Protein AF-A0A2N1MXJ3-F1 (afdb_monomer)

pLDDT: mean 75.2, std 24.4, range [27.59, 97.19]

Foldseek 3Di:
DDDKDKFKFKAWLQQRQTQGGDPVLCVLLDPLSVLSGRDHPLVFFDPVCSVVCRVPVNVCSVVQVQDFDKDKGWGFDSVLVSVVSVPDPDPPPPDDDDDDDDDDDDDDDDDDDDDDDDDDPPPPDDDPRGIAIWIWGWHDPDPTIIMIMIIGDD

Organism: NCBI:txid588596

Structure (mmCIF, N/CA/C/O backbone):
data_AF-A0A2N1MXJ3-F1
#
_entry.id   AF-A0A2N1MXJ3-F1
#
loop_
_atom_site.group_PDB
_atom_site.id
_atom_site.type_symbol
_atom_site.label_atom_id
_atom_site.label_alt_id
_atom_site.label_comp_id
_atom_site.label_asym_id
_atom_site.label_entity_id
_atom_site.label_seq_id
_atom_site.pdbx_PDB_ins_code
_atom_site.Cartn_x
_atom_site.Cartn_y
_atom_site.Cartn_z
_atom_site.occupancy
_atom_site.B_iso_or_equiv
_atom_site.auth_seq_id
_atom_site.auth_comp_id
_atom_site.auth_asym_id
_atom_site.auth_atom_id
_atom_site.pdbx_PDB_model_num
ATOM 1 N N . MET A 1 1 ? 10.556 6.189 -22.168 1.00 45.09 1 MET A N 1
ATOM 2 C CA . MET A 1 1 ? 9.158 5.821 -21.868 1.00 45.09 1 MET A CA 1
ATOM 3 C C . MET A 1 1 ? 9.099 5.479 -20.392 1.00 45.09 1 MET A C 1
ATOM 5 O O . MET A 1 1 ? 9.559 4.413 -20.011 1.00 45.09 1 MET A O 1
ATOM 9 N N . THR A 1 2 ? 8.674 6.422 -19.558 1.00 54.41 2 THR A N 1
ATOM 10 C CA . THR A 1 2 ? 8.396 6.176 -18.139 1.00 54.41 2 THR A CA 1
ATOM 11 C C . THR A 1 2 ? 7.073 5.421 -18.058 1.00 54.41 2 THR A C 1
ATOM 13 O O . THR A 1 2 ? 6.047 5.904 -18.530 1.00 54.41 2 THR A O 1
ATOM 16 N N . PHE A 1 3 ? 7.106 4.185 -17.563 1.00 63.62 3 PHE A N 1
ATOM 17 C CA . PHE A 1 3 ? 5.893 3.406 -17.338 1.00 63.62 3 PHE A CA 1
ATOM 18 C C . PHE A 1 3 ? 5.276 3.862 -16.016 1.00 63.62 3 PHE A C 1
ATOM 20 O O . PHE A 1 3 ? 5.947 3.796 -14.989 1.00 63.62 3 PHE A O 1
ATOM 27 N N . SER A 1 4 ? 4.021 4.318 -16.043 1.00 79.62 4 SER A N 1
ATOM 28 C CA . SER A 1 4 ? 3.257 4.534 -14.812 1.00 79.62 4 SER A CA 1
ATOM 29 C C . SER A 1 4 ? 2.969 3.174 -14.173 1.00 79.62 4 SER A C 1
ATOM 31 O O . SER A 1 4 ? 2.456 2.260 -14.825 1.00 79.62 4 SER A O 1
ATOM 33 N N . ILE A 1 5 ? 3.359 3.023 -12.910 1.00 86.62 5 ILE A N 1
ATOM 34 C CA . ILE A 1 5 ? 3.067 1.857 -12.087 1.00 86.62 5 ILE A CA 1
ATOM 35 C C . ILE A 1 5 ? 1.810 2.176 -11.292 1.00 86.62 5 ILE A C 1
ATOM 37 O O . ILE A 1 5 ? 1.790 3.118 -10.505 1.00 86.62 5 ILE A O 1
ATOM 41 N N . CYS A 1 6 ? 0.776 1.365 -11.490 1.00 91.25 6 CYS A N 1
ATOM 42 C CA . CYS A 1 6 ? -0.478 1.465 -10.764 1.00 91.25 6 CYS A CA 1
ATOM 43 C C . CYS A 1 6 ? -0.900 0.075 -10.294 1.00 91.25 6 CYS A C 1
ATOM 45 O O . CYS A 1 6 ? -1.105 -0.826 -11.111 1.00 91.25 6 CYS A O 1
ATOM 47 N N . PHE A 1 7 ? -1.011 -0.116 -8.984 1.00 94.19 7 PHE A N 1
ATOM 48 C CA . PHE A 1 7 ? -1.488 -1.369 -8.409 1.00 94.19 7 PHE A CA 1
ATOM 49 C C . PHE A 1 7 ? -2.220 -1.136 -7.093 1.00 94.19 7 PHE A C 1
ATOM 51 O O . PHE A 1 7 ? -2.280 -0.029 -6.564 1.00 94.19 7 PHE A O 1
ATOM 58 N N . TRP A 1 8 ? -2.800 -2.205 -6.561 1.00 96.00 8 TRP A N 1
ATOM 59 C CA . TRP A 1 8 ? -3.452 -2.187 -5.262 1.00 96.00 8 TRP A CA 1
ATOM 60 C C . TRP A 1 8 ? -3.119 -3.443 -4.459 1.00 96.00 8 TRP A C 1
ATOM 62 O O . TRP A 1 8 ? -2.659 -4.455 -5.005 1.00 96.00 8 TRP A O 1
ATOM 72 N N . ALA A 1 9 ? -3.340 -3.362 -3.154 1.00 97.19 9 ALA A N 1
ATOM 73 C CA . ALA A 1 9 ? -3.213 -4.467 -2.217 1.00 97.19 9 ALA A CA 1
ATOM 74 C C . ALA A 1 9 ? -4.201 -4.287 -1.058 1.00 97.19 9 ALA A C 1
ATOM 76 O O . ALA A 1 9 ? -4.669 -3.176 -0.794 1.00 97.19 9 ALA A O 1
ATOM 77 N N . LEU A 1 10 ? -4.510 -5.378 -0.362 1.00 96.62 10 LEU A N 1
ATOM 78 C CA . LEU A 1 10 ? -5.203 -5.313 0.919 1.00 96.62 10 LEU A CA 1
ATOM 79 C C . LEU A 1 10 ? -4.182 -5.445 2.039 1.00 96.62 10 LEU A C 1
ATOM 81 O O . LEU A 1 10 ? -3.300 -6.307 1.995 1.00 96.62 10 LEU A O 1
ATOM 85 N N . LEU A 1 11 ? -4.345 -4.607 3.052 1.00 96.25 11 LEU A N 1
ATOM 86 C CA . LEU A 1 11 ? -3.539 -4.580 4.257 1.00 96.25 11 LEU A CA 1
ATOM 87 C C . LEU A 1 11 ? -4.405 -4.919 5.474 1.00 96.25 11 LEU A C 1
ATOM 89 O O . LEU A 1 11 ? -5.604 -4.624 5.494 1.00 96.25 11 LEU A O 1
ATOM 93 N N . SER A 1 12 ? -3.800 -5.498 6.506 1.00 95.00 12 SER A N 1
ATOM 94 C CA . SER A 1 12 ? -4.439 -5.627 7.814 1.00 95.00 12 SER A CA 1
ATOM 95 C C . SER A 1 12 ? -4.607 -4.243 8.444 1.00 95.00 12 SER A C 1
ATOM 97 O O . SER A 1 12 ? -3.692 -3.426 8.423 1.00 95.00 12 SER A O 1
ATOM 99 N N . GLN A 1 13 ? -5.760 -3.947 9.038 1.00 91.56 13 GLN A N 1
ATOM 100 C CA . GLN A 1 13 ? -5.983 -2.639 9.667 1.00 91.56 13 GLN A CA 1
ATOM 101 C C . GLN A 1 13 ? -5.057 -2.416 10.872 1.00 91.56 13 GLN A C 1
ATOM 103 O O . GLN A 1 13 ? -4.578 -1.307 11.090 1.00 91.56 13 GLN A O 1
ATOM 108 N N . LYS A 1 14 ? -4.806 -3.470 11.654 1.00 89.75 14 LYS A N 1
ATOM 109 C CA . LYS A 1 14 ? -4.071 -3.380 12.920 1.00 89.75 14 LYS A CA 1
ATOM 110 C C . LYS A 1 14 ? -2.608 -2.969 12.736 1.00 89.75 14 LYS A C 1
ATOM 112 O O . LYS A 1 14 ? -2.137 -2.082 13.440 1.00 89.75 14 LYS A O 1
ATOM 117 N N . ASP A 1 15 ? -1.918 -3.634 11.811 1.00 90.69 15 ASP A N 1
ATOM 118 C CA . ASP A 1 15 ? -0.459 -3.550 11.662 1.00 90.69 15 ASP A CA 1
ATOM 119 C C . ASP A 1 15 ? -0.025 -3.112 10.250 1.00 90.69 15 ASP A C 1
ATOM 121 O O . ASP A 1 15 ? 1.168 -2.940 9.998 1.00 90.69 15 ASP A O 1
ATOM 125 N N . LEU A 1 16 ? -0.981 -2.914 9.331 1.00 94.38 16 LEU A N 1
ATOM 126 C CA . LEU A 1 16 ? -0.749 -2.586 7.920 1.00 94.38 16 LEU A CA 1
ATOM 127 C C . LEU A 1 16 ? 0.171 -3.589 7.221 1.00 94.38 16 LEU A C 1
ATOM 129 O O . LEU A 1 16 ? 1.016 -3.234 6.402 1.00 94.38 16 LEU A O 1
ATOM 133 N N . CYS A 1 17 ? -0.021 -4.868 7.532 1.00 96.50 17 CYS A N 1
ATOM 134 C CA . CYS A 1 17 ? 0.667 -5.965 6.864 1.00 96.50 17 CYS A CA 1
ATOM 135 C C . CYS A 1 17 ? -0.067 -6.363 5.586 1.00 96.50 17 CYS A C 1
ATOM 137 O O . CYS A 1 17 ? -1.296 -6.386 5.576 1.00 96.50 17 CYS A O 1
ATOM 139 N N . PHE A 1 18 ? 0.655 -6.747 4.535 1.00 96.94 18 PHE A N 1
ATOM 140 C CA . PHE A 1 18 ? 0.035 -7.249 3.305 1.00 96.94 18 PHE A CA 1
ATOM 141 C C . PHE A 1 18 ? -0.743 -8.543 3.569 1.00 96.94 18 PHE A C 1
ATOM 143 O O . PHE A 1 18 ? -0.172 -9.534 4.014 1.00 96.94 18 PHE A O 1
ATOM 150 N N . VAL A 1 19 ? -2.046 -8.548 3.281 1.00 97.00 19 VAL A N 1
ATOM 151 C CA . VAL A 1 19 ? -2.905 -9.744 3.407 1.00 97.00 19 VAL A CA 1
ATOM 152 C C . VAL A 1 19 ? -3.388 -10.261 2.057 1.00 97.00 19 VAL A C 1
ATOM 154 O O . VAL A 1 19 ? -3.748 -11.428 1.940 1.00 97.00 19 VAL A O 1
ATOM 157 N N . TYR A 1 20 ? -3.385 -9.410 1.031 1.00 96.75 20 TYR A N 1
ATOM 158 C CA . TYR A 1 20 ? -3.699 -9.797 -0.338 1.00 96.75 20 TYR A CA 1
ATOM 159 C C . TYR A 1 20 ? -3.003 -8.868 -1.329 1.00 96.75 20 TYR A C 1
ATOM 161 O O . TYR A 1 20 ? -2.934 -7.657 -1.112 1.00 96.75 20 TYR A O 1
ATOM 169 N N . LEU A 1 21 ? -2.546 -9.425 -2.448 1.00 96.56 21 LEU A N 1
ATOM 170 C CA . LEU A 1 21 ? -1.888 -8.690 -3.525 1.00 96.56 21 LEU A CA 1
ATOM 171 C C . LEU A 1 21 ? -2.767 -8.712 -4.774 1.00 96.56 21 LEU A C 1
ATOM 173 O O . LEU A 1 21 ? -3.324 -9.750 -5.123 1.00 96.56 21 LEU A O 1
ATOM 177 N N . SER A 1 22 ? -2.868 -7.582 -5.479 1.00 95.62 22 SER A N 1
ATOM 178 C CA . SER A 1 22 ? -3.570 -7.558 -6.767 1.00 95.62 22 SER A CA 1
ATOM 179 C C . SER A 1 22 ? -2.958 -8.551 -7.771 1.00 95.62 22 SER A C 1
ATOM 181 O O . SER A 1 22 ? -1.744 -8.786 -7.741 1.00 95.62 22 SER A O 1
ATOM 183 N N . PRO A 1 23 ? -3.748 -9.081 -8.728 1.00 94.38 23 PRO A N 1
ATOM 184 C CA . PRO A 1 23 ? -3.250 -10.035 -9.724 1.00 94.38 23 PRO A CA 1
ATOM 185 C C . PRO A 1 23 ? -2.041 -9.529 -10.520 1.00 94.38 23 PRO A C 1
ATOM 187 O O . PRO A 1 23 ? -1.151 -10.301 -10.868 1.00 94.38 23 PRO A O 1
ATOM 190 N N . TRP A 1 24 ? -1.990 -8.222 -10.797 1.00 93.12 24 TRP A N 1
ATOM 191 C CA . TRP A 1 24 ? -0.853 -7.608 -11.481 1.00 93.12 24 TRP A CA 1
ATOM 192 C C . TRP A 1 24 ? 0.413 -7.629 -10.617 1.00 93.12 24 TRP A C 1
ATOM 194 O O . TRP A 1 24 ? 1.484 -7.986 -11.112 1.00 93.12 24 TRP A O 1
ATOM 204 N N . LEU A 1 25 ? 0.297 -7.295 -9.328 1.00 92.69 25 LEU A N 1
ATOM 205 C CA . LEU A 1 25 ? 1.432 -7.277 -8.407 1.00 92.69 25 LEU A CA 1
ATOM 206 C C . LEU A 1 25 ? 1.969 -8.691 -8.154 1.00 92.69 25 LEU A C 1
ATOM 208 O O . LEU A 1 25 ? 3.175 -8.897 -8.273 1.00 92.69 25 LEU A O 1
ATOM 212 N N . SER A 1 26 ? 1.087 -9.664 -7.897 1.00 93.38 26 SER A N 1
ATOM 213 C CA . SER A 1 26 ? 1.466 -11.079 -7.738 1.00 93.38 26 SER A CA 1
ATOM 214 C C . SER A 1 26 ? 2.187 -11.600 -8.990 1.00 93.38 26 SER A C 1
ATOM 216 O O . SER A 1 26 ? 3.313 -12.084 -8.898 1.00 93.38 26 SER A O 1
ATOM 218 N N . LYS A 1 27 ? 1.646 -11.353 -10.194 1.00 92.44 27 LYS A N 1
ATOM 219 C CA . LYS A 1 27 ? 2.313 -11.729 -11.454 1.00 92.44 27 LYS A CA 1
ATOM 220 C C . LYS A 1 27 ? 3.688 -11.071 -11.630 1.00 92.44 27 LYS A C 1
ATOM 222 O O . LYS A 1 27 ? 4.589 -11.685 -12.198 1.00 92.44 27 LYS A O 1
ATOM 227 N N . THR A 1 28 ? 3.846 -9.827 -11.182 1.00 91.75 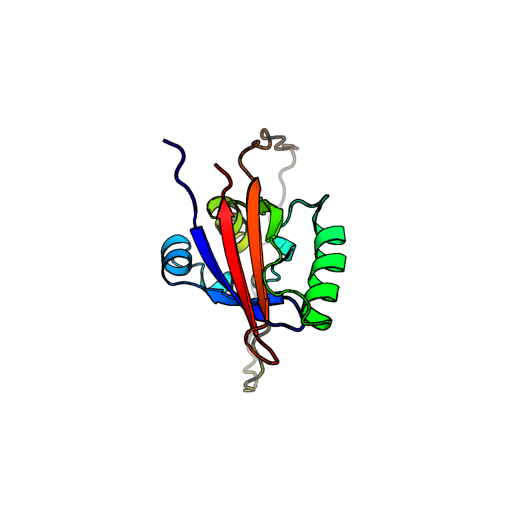28 THR A N 1
ATOM 228 C CA . THR A 1 28 ? 5.105 -9.075 -11.312 1.00 91.75 28 THR A CA 1
ATOM 229 C C . THR A 1 28 ? 6.171 -9.571 -10.329 1.00 91.75 28 THR A C 1
ATOM 231 O O . THR A 1 28 ? 7.351 -9.644 -10.683 1.00 91.75 28 THR A O 1
ATOM 234 N N . LEU A 1 29 ? 5.770 -9.944 -9.111 1.00 90.69 29 LEU A N 1
ATOM 235 C CA . LEU A 1 29 ? 6.658 -10.542 -8.109 1.00 90.69 29 LEU A CA 1
ATOM 236 C C . LEU A 1 29 ? 7.033 -11.987 -8.462 1.00 90.69 29 LEU A C 1
ATOM 238 O O . LEU A 1 29 ? 8.172 -12.396 -8.225 1.00 90.69 29 LEU A O 1
ATOM 242 N N . GLY A 1 30 ? 6.132 -12.725 -9.110 1.00 90.50 30 GLY A N 1
ATOM 243 C CA . GLY A 1 30 ? 6.357 -14.112 -9.499 1.00 90.50 30 GLY A CA 1
ATOM 244 C C . GLY A 1 30 ? 6.351 -15.015 -8.272 1.00 90.50 30 GLY A C 1
ATOM 245 O O . GLY A 1 30 ? 5.405 -14.979 -7.505 1.00 90.50 30 GLY A O 1
ATOM 246 N N . SER A 1 31 ? 7.411 -15.800 -8.075 1.00 88.44 31 SER A N 1
ATOM 247 C CA . SER A 1 31 ? 7.518 -16.758 -6.964 1.00 88.44 31 SER A CA 1
ATOM 248 C C . SER A 1 31 ? 7.601 -16.127 -5.571 1.00 88.44 31 SER A C 1
ATOM 250 O O . SER A 1 31 ? 7.471 -16.841 -4.582 1.00 88.44 31 SER A O 1
ATOM 252 N N . GLU A 1 32 ? 7.851 -14.815 -5.487 1.00 89.38 32 GLU A N 1
ATOM 253 C CA . GLU A 1 32 ? 8.118 -14.148 -4.207 1.00 89.38 32 GLU A CA 1
ATOM 254 C C . GLU A 1 32 ? 6.887 -13.415 -3.662 1.00 89.38 32 GLU A C 1
ATOM 256 O O . GLU A 1 32 ? 6.993 -12.667 -2.690 1.00 89.38 32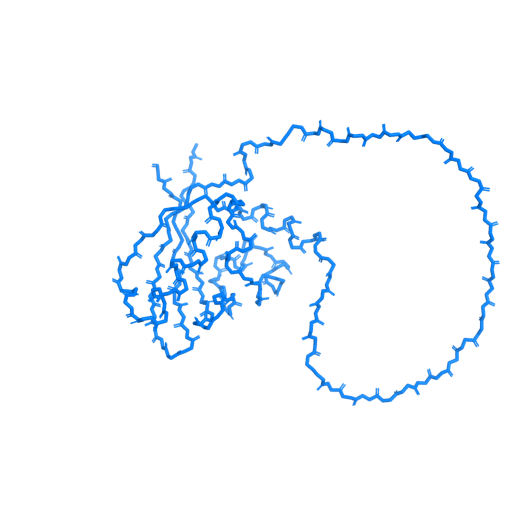 GLU A O 1
ATOM 261 N N . ASP A 1 33 ? 5.730 -13.565 -4.305 1.00 91.62 33 ASP A N 1
ATOM 262 C CA . ASP A 1 33 ? 4.490 -12.919 -3.884 1.00 91.62 33 ASP A CA 1
ATOM 263 C C . ASP A 1 33 ? 4.036 -13.407 -2.499 1.00 91.62 33 ASP A C 1
ATOM 265 O O . ASP A 1 33 ? 3.707 -12.586 -1.640 1.00 91.62 33 ASP A O 1
ATOM 269 N N . ASP A 1 34 ? 4.162 -14.707 -2.231 1.00 91.69 34 ASP A N 1
ATOM 270 C CA . ASP A 1 34 ? 3.924 -15.315 -0.918 1.00 91.69 34 ASP A CA 1
ATOM 271 C C . ASP A 1 34 ? 4.847 -14.754 0.176 1.00 91.69 34 ASP A C 1
ATOM 273 O O . ASP A 1 34 ? 4.453 -14.676 1.339 1.00 91.69 34 ASP A O 1
ATOM 277 N N . LEU A 1 35 ? 6.068 -14.332 -0.178 1.00 93.19 35 LEU A N 1
ATOM 278 C CA . LEU A 1 35 ? 7.016 -13.741 0.774 1.00 93.19 35 LEU A CA 1
ATOM 279 C C . LEU A 1 35 ? 6.655 -12.299 1.139 1.00 93.19 35 LEU A C 1
ATOM 281 O O . LEU A 1 35 ? 7.072 -11.826 2.194 1.00 93.19 35 LEU A O 1
ATOM 285 N N . LEU A 1 36 ? 5.915 -11.594 0.277 1.00 94.69 36 LEU A N 1
ATOM 286 C CA . LEU A 1 36 ? 5.439 -10.241 0.561 1.00 94.69 36 LEU A CA 1
ATOM 287 C C . LEU A 1 36 ? 4.250 -10.265 1.532 1.00 94.69 36 LEU A C 1
ATOM 289 O O . LEU A 1 36 ? 4.086 -9.337 2.327 1.00 94.69 36 LEU A O 1
ATOM 293 N N . LEU A 1 37 ? 3.437 -11.322 1.504 1.00 95.12 37 LEU A N 1
ATOM 294 C CA . LEU A 1 37 ? 2.333 -11.492 2.446 1.00 95.12 37 LEU A CA 1
ATOM 295 C C . LEU A 1 37 ? 2.847 -11.550 3.895 1.00 95.12 37 LEU A C 1
ATOM 297 O O . LEU A 1 37 ? 3.839 -12.197 4.217 1.00 95.12 37 LEU A O 1
ATOM 301 N N . GLY A 1 38 ? 2.164 -10.839 4.788 1.00 94.00 38 GLY A N 1
ATOM 302 C CA . GLY A 1 38 ? 2.520 -10.712 6.201 1.00 94.00 38 GLY A CA 1
ATOM 303 C C . GLY A 1 38 ? 3.614 -9.685 6.505 1.00 94.00 38 GLY A C 1
ATOM 304 O O . GLY A 1 38 ? 3.731 -9.269 7.658 1.00 94.00 38 GLY A O 1
ATOM 305 N N . THR A 1 39 ? 4.375 -9.217 5.511 1.00 95.62 39 THR A N 1
ATOM 306 C CA . THR A 1 39 ? 5.345 -8.128 5.721 1.00 95.62 39 THR A CA 1
ATOM 307 C C . THR A 1 39 ? 4.642 -6.800 5.976 1.00 95.62 39 THR A C 1
ATOM 309 O O . THR A 1 39 ? 3.499 -6.595 5.552 1.00 95.62 39 THR A O 1
ATOM 312 N N . SER A 1 40 ? 5.311 -5.895 6.693 1.00 95.25 40 SER A N 1
ATOM 313 C CA . SER A 1 40 ? 4.746 -4.590 7.023 1.00 95.25 40 SER A CA 1
ATOM 314 C C . SER A 1 40 ? 4.885 -3.640 5.834 1.00 95.25 40 SER A C 1
ATOM 316 O O . SER A 1 40 ? 5.958 -3.501 5.244 1.00 95.25 40 SER A O 1
ATOM 318 N N . PHE A 1 41 ? 3.804 -2.928 5.508 1.00 94.88 41 PHE A N 1
ATOM 319 C CA . PHE A 1 41 ? 3.788 -1.891 4.473 1.00 94.88 41 PHE A CA 1
ATOM 320 C C . PHE A 1 41 ? 4.923 -0.864 4.642 1.00 94.88 41 PHE A C 1
ATOM 322 O O . PHE A 1 41 ? 5.486 -0.398 3.649 1.00 94.88 41 PHE A O 1
ATOM 329 N N . PHE A 1 42 ? 5.301 -0.560 5.887 1.00 95.38 42 PHE A N 1
ATOM 330 C CA . PHE A 1 42 ? 6.334 0.421 6.229 1.00 95.38 42 PHE A CA 1
ATOM 331 C C . PHE A 1 42 ? 7.769 -0.070 5.987 1.00 95.38 42 PHE A C 1
ATOM 333 O O . PHE A 1 42 ? 8.690 0.745 5.900 1.00 95.38 42 PHE A O 1
ATOM 340 N N . ASP A 1 43 ? 7.992 -1.377 5.828 1.00 94.94 43 ASP A N 1
ATOM 341 C CA . ASP A 1 43 ? 9.339 -1.957 5.680 1.00 94.94 43 ASP A CA 1
ATOM 342 C C . ASP A 1 43 ? 10.013 -1.534 4.362 1.00 94.94 43 ASP A C 1
ATOM 344 O O . ASP A 1 43 ? 11.245 -1.571 4.222 1.00 94.94 43 ASP A O 1
ATOM 348 N N . TYR A 1 44 ? 9.193 -1.066 3.423 1.00 95.00 44 TYR A N 1
ATOM 349 C CA . TYR A 1 44 ? 9.561 -0.645 2.077 1.00 95.00 44 TYR A CA 1
ATOM 350 C C . TYR A 1 44 ? 9.607 0.878 1.899 1.00 95.00 44 TYR A C 1
ATOM 352 O O . TYR A 1 44 ? 9.961 1.351 0.822 1.00 95.00 44 TYR A O 1
ATOM 360 N N . PHE A 1 45 ? 9.305 1.655 2.945 1.00 94.88 45 PHE A N 1
ATOM 361 C CA . PHE A 1 45 ? 9.550 3.099 2.942 1.00 94.88 45 PHE A CA 1
ATOM 362 C C . PHE A 1 45 ? 11.042 3.395 3.011 1.00 94.88 45 PHE A C 1
ATOM 364 O O . PHE A 1 45 ? 11.812 2.668 3.665 1.00 94.88 45 PHE A O 1
ATOM 371 N N . HIS A 1 46 ? 11.418 4.525 2.415 1.00 93.62 46 HIS A N 1
ATOM 372 C CA . HIS A 1 46 ? 12.713 5.142 2.634 1.00 93.62 46 HIS A CA 1
ATOM 373 C C . HIS A 1 46 ? 12.957 5.341 4.145 1.00 93.62 46 HIS A C 1
ATOM 375 O O . HIS A 1 46 ? 12.049 5.792 4.852 1.00 93.62 46 HIS A O 1
ATOM 381 N N . PRO A 1 47 ? 14.147 4.996 4.679 1.00 92.38 47 PRO A N 1
ATOM 382 C CA . PRO A 1 47 ? 14.381 4.956 6.127 1.00 92.38 47 PRO A CA 1
ATOM 383 C C . PRO A 1 47 ? 14.063 6.267 6.859 1.00 92.38 47 PRO A C 1
ATOM 385 O O . PRO A 1 47 ? 13.593 6.240 7.991 1.00 92.38 47 PRO A O 1
ATOM 388 N N . GLN A 1 48 ? 14.277 7.404 6.199 1.00 91.62 48 GLN A N 1
ATOM 389 C CA . GLN A 1 48 ? 14.046 8.746 6.731 1.00 91.62 48 GLN A CA 1
ATOM 390 C C . GLN A 1 48 ? 12.554 9.087 6.848 1.00 91.62 48 GLN A C 1
ATOM 392 O O . GLN A 1 48 ? 12.178 9.881 7.703 1.00 91.62 48 GLN A O 1
ATOM 397 N N . GLU A 1 49 ? 11.704 8.494 6.007 1.00 91.88 49 GLU A N 1
ATOM 398 C CA . GLU A 1 49 ? 10.256 8.751 5.984 1.00 91.88 49 GLU A CA 1
ATOM 399 C C . GLU A 1 49 ? 9.471 7.702 6.779 1.00 91.88 49 GLU A C 1
ATOM 401 O O . GLU A 1 49 ? 8.349 7.956 7.211 1.00 91.88 49 GLU A O 1
ATOM 406 N N . ARG A 1 50 ? 10.068 6.527 7.006 1.00 93.25 50 ARG A N 1
ATOM 407 C CA . ARG A 1 50 ? 9.414 5.351 7.587 1.00 93.25 50 ARG A CA 1
ATOM 408 C C . ARG A 1 50 ? 8.747 5.610 8.931 1.00 93.25 50 ARG A C 1
ATOM 410 O O . ARG A 1 50 ? 7.595 5.231 9.099 1.00 93.25 50 ARG A O 1
ATOM 417 N N . GLU A 1 51 ? 9.466 6.194 9.887 1.00 92.69 51 GLU A N 1
ATOM 418 C CA . GLU A 1 51 ? 8.947 6.339 11.253 1.00 92.69 51 GLU A CA 1
ATOM 419 C C . GLU A 1 51 ? 7.796 7.349 11.309 1.00 92.69 51 GLU A C 1
ATOM 421 O O . GLU A 1 51 ? 6.765 7.087 11.926 1.00 92.69 51 GLU A O 1
ATOM 426 N N . MET A 1 52 ? 7.931 8.460 10.579 1.00 91.62 52 MET A N 1
ATOM 427 C CA . MET A 1 52 ? 6.862 9.452 10.442 1.00 91.62 52 MET A CA 1
ATOM 428 C C . MET A 1 52 ? 5.635 8.844 9.758 1.00 91.62 52 MET A C 1
ATOM 430 O O . MET A 1 52 ? 4.534 8.910 10.296 1.00 91.62 52 MET A O 1
ATOM 434 N N . ALA A 1 53 ? 5.828 8.161 8.624 1.00 91.25 53 ALA A N 1
ATOM 435 C CA . ALA A 1 53 ? 4.742 7.490 7.916 1.00 91.25 53 ALA A CA 1
ATOM 436 C C . ALA A 1 53 ? 4.055 6.438 8.797 1.00 91.25 53 ALA A C 1
ATOM 438 O O . ALA A 1 53 ? 2.829 6.341 8.796 1.00 91.25 53 ALA A O 1
ATOM 439 N N . ARG A 1 54 ? 4.830 5.675 9.580 1.00 92.56 54 ARG A N 1
ATOM 440 C CA . ARG A 1 54 ? 4.304 4.679 10.516 1.00 92.56 54 ARG A CA 1
ATOM 441 C C . ARG A 1 54 ? 3.401 5.318 11.553 1.00 92.56 54 ARG A C 1
ATOM 443 O O . ARG A 1 54 ? 2.300 4.813 11.761 1.00 92.56 54 ARG A O 1
ATOM 450 N N . HIS A 1 55 ? 3.846 6.394 12.187 1.00 90.69 55 HIS A N 1
ATOM 451 C CA . HIS A 1 55 ? 3.047 7.107 13.174 1.00 90.69 55 HIS A CA 1
ATOM 452 C C . HIS A 1 55 ? 1.751 7.651 12.553 1.00 90.69 55 HIS A C 1
ATOM 454 O O . HIS A 1 55 ? 0.655 7.331 13.017 1.00 90.69 55 HIS A O 1
ATOM 460 N N . ASP A 1 56 ? 1.870 8.397 11.456 1.00 89.19 56 ASP A N 1
ATOM 461 C CA . ASP A 1 56 ? 0.751 9.140 10.886 1.00 89.19 56 ASP A CA 1
ATOM 462 C C . ASP A 1 56 ? -0.294 8.211 10.261 1.00 89.19 56 ASP A C 1
ATOM 464 O O . ASP A 1 56 ? -1.472 8.263 10.623 1.00 89.19 56 ASP A O 1
ATOM 468 N N . LEU A 1 57 ? 0.121 7.295 9.377 1.00 89.44 57 LEU A N 1
ATOM 469 C CA . LEU A 1 57 ? -0.818 6.404 8.689 1.00 89.44 57 LEU A CA 1
ATOM 470 C C . LEU A 1 57 ? -1.477 5.432 9.667 1.00 89.44 57 LEU A C 1
ATOM 472 O O . LEU A 1 57 ? -2.679 5.198 9.556 1.00 89.44 57 LEU A O 1
ATOM 476 N N . SER A 1 58 ? -0.742 4.909 10.654 1.00 88.94 58 SER A N 1
ATOM 477 C CA . SER A 1 58 ? -1.341 4.011 11.650 1.00 88.94 58 SER A CA 1
ATOM 478 C C . SER A 1 58 ? -2.417 4.723 12.470 1.00 88.94 58 SER A C 1
ATOM 480 O O . SER A 1 58 ? -3.481 4.155 12.715 1.00 88.94 58 SER A O 1
ATOM 482 N N . GLU A 1 59 ? -2.182 5.973 12.875 1.00 86.62 59 GLU A N 1
ATOM 483 C CA . GLU A 1 59 ? -3.177 6.755 13.612 1.00 86.62 59 GLU A CA 1
ATOM 484 C C . GLU A 1 59 ? -4.407 7.078 12.761 1.00 86.62 59 GLU A C 1
ATOM 486 O O . GLU A 1 59 ? -5.541 6.969 13.241 1.00 86.62 59 GLU A O 1
ATOM 491 N N . PHE A 1 60 ? -4.220 7.419 11.486 1.00 84.44 60 PHE A N 1
ATOM 492 C CA . PHE A 1 60 ? -5.348 7.714 10.608 1.00 84.44 60 PHE A CA 1
ATOM 493 C C . PHE A 1 60 ? -6.181 6.471 10.259 1.00 84.44 60 PHE A C 1
ATOM 495 O O . PHE A 1 60 ? -7.414 6.556 10.209 1.00 84.44 60 PHE A O 1
ATOM 502 N N . VAL A 1 61 ? -5.542 5.311 10.065 1.00 85.38 61 VAL A N 1
ATOM 503 C CA . VAL A 1 61 ? -6.237 4.032 9.854 1.00 85.38 61 VAL A CA 1
ATOM 504 C C . VAL A 1 61 ? -7.088 3.680 11.076 1.00 85.38 61 VAL A C 1
ATOM 506 O O . VAL A 1 61 ? -8.273 3.381 10.923 1.00 85.38 61 VAL A O 1
ATOM 509 N N . LYS A 1 62 ? -6.532 3.782 12.294 1.00 81.94 62 LYS A N 1
ATOM 510 C CA . LYS A 1 62 ? -7.265 3.506 13.547 1.00 81.94 62 LYS A CA 1
ATOM 511 C C . LYS A 1 62 ? -8.481 4.406 13.724 1.00 81.94 62 LYS A C 1
ATOM 513 O O . LYS A 1 62 ? -9.539 3.948 14.152 1.00 81.94 62 LYS A O 1
ATOM 518 N N . LYS A 1 63 ? -8.344 5.688 13.381 1.00 81.81 63 LYS A N 1
ATOM 519 C CA . LYS A 1 63 ? -9.437 6.665 13.468 1.00 81.81 63 LYS A CA 1
ATOM 520 C C . LYS A 1 63 ? -10.511 6.449 12.397 1.00 81.81 63 LYS A C 1
ATOM 522 O O . LYS A 1 63 ? -11.551 7.097 12.465 1.00 81.81 63 LYS A O 1
ATOM 527 N N . LYS A 1 64 ? -10.290 5.543 11.431 1.00 72.44 64 LYS A N 1
ATOM 528 C CA . LYS A 1 64 ? -11.139 5.327 10.244 1.00 72.44 64 LYS A CA 1
ATOM 529 C C . LYS A 1 64 ? -11.380 6.616 9.452 1.00 72.44 64 LYS A C 1
ATOM 531 O O . LYS A 1 64 ? -12.383 6.753 8.762 1.00 72.44 64 LYS A O 1
ATOM 536 N N . THR A 1 65 ? -10.454 7.566 9.559 1.00 65.12 65 THR A N 1
ATOM 537 C CA . THR A 1 65 ? -10.543 8.880 8.912 1.00 65.12 65 THR A CA 1
ATOM 538 C C . THR A 1 65 ? -9.858 8.905 7.550 1.00 65.12 65 THR A C 1
ATOM 540 O O . THR A 1 65 ? -9.964 9.903 6.846 1.00 65.12 65 THR A O 1
ATOM 543 N N . LEU A 1 66 ? -9.178 7.823 7.151 1.00 62.03 66 LEU A N 1
ATOM 544 C CA . LEU A 1 66 ? -8.626 7.668 5.801 1.00 62.03 66 LEU A CA 1
ATOM 545 C C . LEU A 1 66 ? -9.723 7.265 4.822 1.00 62.03 66 LEU A C 1
ATOM 547 O O . LEU A 1 66 ? -9.819 6.116 4.400 1.00 62.03 66 LEU A O 1
ATOM 551 N N . SER A 1 67 ? -10.560 8.230 4.470 1.00 64.75 67 SER A N 1
ATOM 552 C CA . SER A 1 67 ? -11.353 8.163 3.252 1.00 64.75 67 SER A CA 1
ATOM 553 C C . SER A 1 67 ? -10.818 9.244 2.323 1.00 64.75 67 SER A C 1
ATOM 555 O O . SER A 1 67 ? -10.926 10.426 2.631 1.00 64.75 67 SER A O 1
ATOM 557 N N . CYS A 1 68 ? -10.231 8.838 1.197 1.00 64.19 68 CYS A N 1
ATOM 558 C CA . CYS A 1 68 ? -9.712 9.724 0.143 1.00 64.19 68 CYS A CA 1
ATOM 559 C C . CYS A 1 68 ? -8.423 10.512 0.459 1.00 64.19 68 CYS A C 1
ATOM 561 O O . CYS A 1 68 ? -8.083 11.423 -0.293 1.00 64.19 68 CYS A O 1
ATOM 563 N N . SER A 1 69 ? -7.676 10.177 1.514 1.00 74.88 69 SER A N 1
ATOM 564 C CA . SER A 1 69 ? -6.340 10.753 1.728 1.00 74.88 69 SER A CA 1
ATOM 565 C C . SER A 1 69 ? -5.306 10.057 0.840 1.00 74.88 69 SER A C 1
ATOM 567 O O . SER A 1 69 ? -5.251 8.827 0.800 1.00 74.88 69 SER A O 1
ATOM 569 N N . VAL A 1 70 ? -4.490 10.852 0.148 1.00 84.44 70 VAL A N 1
ATOM 570 C CA . VAL A 1 70 ? -3.349 10.390 -0.649 1.00 84.44 70 VAL A CA 1
ATOM 571 C C . VAL A 1 70 ? -2.071 10.858 0.037 1.00 84.44 70 VAL A C 1
ATOM 573 O O . VAL A 1 70 ? -1.939 12.038 0.363 1.00 84.44 70 VAL A O 1
ATOM 576 N N . THR A 1 71 ? -1.144 9.935 0.272 1.00 88.75 71 THR A N 1
ATOM 577 C CA . THR A 1 71 ? 0.172 10.212 0.849 1.00 88.75 71 THR A CA 1
ATOM 578 C C . THR A 1 71 ? 1.243 9.965 -0.199 1.00 88.75 71 THR A C 1
ATOM 580 O O . THR A 1 71 ? 1.408 8.839 -0.662 1.00 88.75 71 THR A O 1
ATOM 583 N N . THR A 1 72 ? 1.998 11.003 -0.536 1.00 91.00 72 THR A N 1
ATOM 584 C CA . THR A 1 72 ? 3.188 10.885 -1.380 1.00 91.00 72 THR A CA 1
ATOM 585 C C . THR A 1 72 ? 4.380 10.460 -0.523 1.00 91.00 72 THR A C 1
ATOM 587 O O . THR A 1 72 ? 4.640 11.062 0.519 1.00 91.00 72 THR A O 1
ATOM 590 N N . CYS A 1 73 ? 5.103 9.422 -0.941 1.00 91.38 73 CYS A N 1
ATOM 591 C CA . CYS A 1 73 ? 6.252 8.886 -0.210 1.00 91.38 73 CYS A CA 1
ATOM 592 C C . CYS A 1 73 ? 7.316 8.297 -1.139 1.00 91.38 73 CYS A C 1
ATOM 594 O O . CYS A 1 73 ? 7.035 7.929 -2.280 1.00 91.38 73 CYS A O 1
ATOM 596 N N . GLN A 1 74 ? 8.541 8.168 -0.634 1.00 93.06 74 GLN A N 1
ATOM 597 C CA . GLN A 1 74 ? 9.597 7.394 -1.273 1.00 93.06 74 GLN A CA 1
ATOM 598 C C . GLN A 1 74 ? 9.488 5.926 -0.866 1.00 93.06 74 GLN A C 1
ATOM 600 O O . GLN A 1 74 ? 9.764 5.539 0.274 1.00 93.06 74 GLN A O 1
ATOM 605 N N . TYR A 1 75 ? 9.117 5.093 -1.831 1.00 94.12 75 TYR A N 1
ATOM 606 C CA . TYR A 1 75 ? 8.841 3.678 -1.635 1.00 94.12 75 TYR A CA 1
ATOM 607 C C . TYR A 1 75 ? 9.776 2.816 -2.474 1.00 94.12 75 TYR A C 1
ATOM 609 O O . TYR A 1 75 ? 10.201 3.212 -3.559 1.00 94.12 75 TYR A O 1
ATOM 617 N N . ASN A 1 76 ? 10.127 1.627 -1.988 1.00 94.06 76 ASN A N 1
ATOM 618 C CA . ASN A 1 76 ? 10.982 0.727 -2.747 1.00 94.06 76 ASN A CA 1
ATOM 619 C C . ASN A 1 76 ? 10.334 0.323 -4.073 1.00 94.06 76 ASN A C 1
ATOM 621 O O . ASN A 1 76 ? 9.150 -0.004 -4.141 1.00 94.06 76 ASN A O 1
ATOM 625 N N . THR A 1 77 ? 11.150 0.26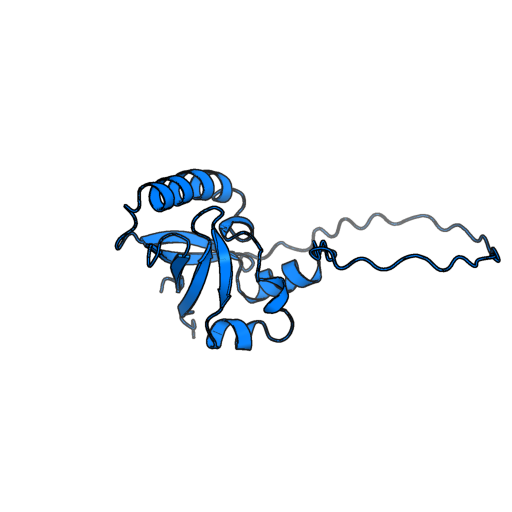8 -5.123 1.00 92.44 77 THR A N 1
ATOM 626 C CA . THR A 1 77 ? 10.698 -0.259 -6.411 1.00 92.44 77 THR A CA 1
ATOM 627 C C . THR A 1 77 ? 10.358 -1.744 -6.305 1.00 92.44 77 THR A C 1
ATOM 629 O O . THR A 1 77 ? 10.926 -2.454 -5.473 1.00 92.44 77 THR A O 1
ATOM 632 N N . ILE A 1 78 ? 9.470 -2.258 -7.164 1.00 91.31 78 ILE A N 1
ATOM 633 C CA . ILE A 1 78 ? 9.087 -3.684 -7.139 1.00 91.31 78 ILE A CA 1
ATOM 634 C C . ILE A 1 78 ? 10.324 -4.585 -7.297 1.00 91.31 78 ILE A C 1
ATOM 636 O O . ILE A 1 78 ? 10.442 -5.615 -6.634 1.00 91.31 78 ILE A O 1
ATOM 640 N N . GLN A 1 79 ? 11.296 -4.169 -8.115 1.00 90.50 79 GLN A N 1
ATOM 641 C CA . GLN A 1 79 ? 12.574 -4.860 -8.277 1.00 90.50 79 GLN A CA 1
ATOM 642 C C . GLN A 1 79 ? 13.377 -4.891 -6.971 1.00 90.50 79 GLN A C 1
ATOM 644 O O . GLN A 1 79 ? 13.955 -5.926 -6.633 1.00 90.50 79 GLN A O 1
ATOM 649 N N . THR A 1 80 ? 13.416 -3.784 -6.225 1.00 92.38 80 THR A N 1
ATOM 650 C CA . THR A 1 80 ? 14.079 -3.738 -4.917 1.00 92.38 80 THR A CA 1
ATOM 651 C C . THR A 1 80 ? 13.343 -4.578 -3.883 1.00 92.38 80 THR A C 1
ATOM 653 O O . THR A 1 80 ? 13.991 -5.327 -3.153 1.00 92.38 80 THR A O 1
ATOM 656 N N . ILE A 1 81 ? 12.010 -4.496 -3.828 1.00 93.19 81 ILE A N 1
ATOM 657 C CA . ILE A 1 81 ? 11.183 -5.316 -2.932 1.00 93.19 81 ILE A CA 1
ATOM 658 C C . ILE A 1 81 ? 11.509 -6.791 -3.162 1.00 93.19 81 ILE A C 1
ATOM 660 O O . ILE A 1 81 ? 11.872 -7.494 -2.222 1.00 93.19 81 ILE A O 1
ATOM 664 N N . ARG A 1 82 ? 11.513 -7.235 -4.423 1.00 92.06 82 ARG A N 1
ATOM 665 C CA . ARG A 1 82 ? 11.860 -8.611 -4.790 1.00 92.06 82 ARG A CA 1
ATOM 666 C C . ARG A 1 82 ? 13.257 -9.019 -4.307 1.00 92.06 82 ARG A C 1
ATOM 668 O O . ARG A 1 82 ? 13.411 -10.081 -3.712 1.00 92.06 82 ARG A O 1
ATOM 675 N N . LYS A 1 83 ? 14.266 -8.161 -4.494 1.00 91.62 83 LYS A N 1
ATOM 676 C CA . LYS A 1 83 ? 15.631 -8.408 -3.990 1.00 91.62 83 LYS A CA 1
ATOM 677 C C . LYS A 1 83 ? 15.680 -8.503 -2.461 1.00 91.62 83 LYS A C 1
ATOM 679 O O . LYS A 1 83 ? 16.386 -9.360 -1.939 1.00 91.62 83 LYS A O 1
ATOM 684 N N . LYS A 1 84 ? 14.940 -7.650 -1.743 1.00 91.12 84 LYS A N 1
ATOM 685 C CA . LYS A 1 84 ? 14.863 -7.663 -0.271 1.00 91.12 84 LYS A CA 1
ATOM 686 C C . LYS A 1 84 ? 14.202 -8.936 0.259 1.00 91.12 84 LYS A C 1
ATOM 688 O O . LYS A 1 84 ? 14.697 -9.520 1.221 1.00 91.12 84 LYS A O 1
ATOM 693 N N . LEU A 1 85 ? 13.128 -9.388 -0.387 1.00 90.81 85 LEU A N 1
ATOM 694 C CA . LEU A 1 85 ? 12.430 -10.622 -0.016 1.00 90.81 85 LEU A CA 1
ATOM 695 C C . LEU A 1 85 ? 13.342 -11.850 -0.145 1.00 90.81 85 LEU A C 1
ATOM 697 O O . LEU A 1 85 ? 13.353 -12.695 0.741 1.00 90.81 85 LEU A O 1
ATOM 701 N N . GLN A 1 86 ? 14.184 -11.900 -1.180 1.00 87.00 86 GLN A N 1
ATOM 702 C CA . GLN A 1 86 ? 15.152 -12.988 -1.380 1.00 87.00 86 GLN A CA 1
ATOM 703 C C . GLN A 1 86 ? 16.310 -12.989 -0.366 1.00 87.00 86 GLN A C 1
ATOM 705 O O . GLN A 1 86 ? 16.926 -14.026 -0.134 1.00 87.00 86 GLN A O 1
ATOM 710 N N . GLN A 1 87 ? 16.635 -11.835 0.223 1.00 79.38 87 GLN A N 1
ATOM 711 C CA . GLN 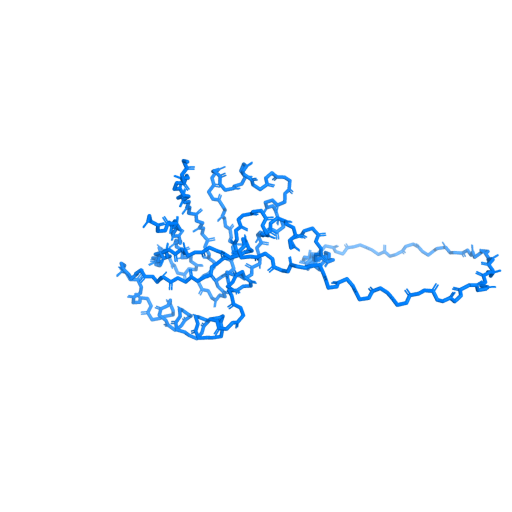A 1 87 ? 17.739 -11.686 1.180 1.00 79.38 87 GLN A CA 1
ATOM 712 C C . GLN A 1 87 ? 17.313 -11.889 2.634 1.00 79.38 87 GLN A C 1
ATOM 714 O O . GLN A 1 87 ? 18.169 -12.081 3.497 1.00 79.38 87 GLN A O 1
ATOM 719 N N . THR A 1 88 ? 16.014 -11.826 2.927 1.00 66.56 88 THR A N 1
ATOM 720 C CA . THR A 1 88 ? 15.513 -11.989 4.292 1.00 66.56 88 THR A CA 1
ATOM 721 C C . THR A 1 88 ? 15.439 -13.486 4.602 1.00 66.56 88 THR A C 1
ATOM 723 O O . THR A 1 88 ? 14.646 -14.188 3.973 1.00 66.56 88 THR A O 1
ATOM 726 N N . PRO A 1 89 ? 16.251 -14.024 5.533 1.00 50.19 89 PRO A N 1
ATOM 727 C CA . PRO A 1 89 ? 16.160 -15.429 5.893 1.00 50.19 89 PRO A CA 1
ATOM 728 C C . PRO A 1 89 ? 14.781 -15.678 6.501 1.00 50.19 89 PRO A C 1
ATOM 730 O O . PRO A 1 89 ? 14.359 -14.988 7.427 1.00 50.19 89 PRO A O 1
ATOM 733 N N . VAL A 1 90 ? 14.081 -16.649 5.926 1.00 45.44 90 VAL A N 1
ATOM 734 C CA . VAL A 1 90 ? 12.720 -17.086 6.235 1.00 45.44 90 VAL A CA 1
ATOM 735 C C . VAL A 1 90 ? 12.498 -17.224 7.751 1.00 45.44 90 VAL A C 1
ATOM 737 O O . VAL A 1 90 ? 12.693 -18.292 8.324 1.00 45.44 90 VAL A O 1
ATOM 740 N N . SER A 1 91 ? 12.025 -16.164 8.413 1.00 42.19 91 SER A N 1
ATOM 741 C CA . SER A 1 91 ? 11.326 -16.275 9.698 1.00 42.19 91 SER A CA 1
ATOM 742 C C . SER A 1 91 ? 9.851 -16.516 9.406 1.00 42.19 91 SER A C 1
ATOM 744 O O . SER A 1 91 ? 8.980 -15.700 9.702 1.00 42.19 91 SER A O 1
ATOM 746 N N . SER A 1 92 ? 9.567 -17.656 8.781 1.00 42.16 92 SER A N 1
ATOM 747 C CA . SER A 1 92 ? 8.216 -18.185 8.705 1.00 42.16 92 SER A CA 1
ATOM 748 C C . SER A 1 92 ? 7.785 -18.573 10.119 1.00 42.16 92 SER A C 1
ATOM 750 O O . SER A 1 92 ? 8.103 -19.670 10.586 1.00 42.16 92 SER A O 1
ATOM 752 N N . SER A 1 93 ? 7.058 -17.694 10.804 1.00 36.19 93 SER A N 1
ATOM 753 C CA . SER A 1 93 ? 6.254 -18.067 11.969 1.00 36.19 93 SER A CA 1
ATOM 754 C C . SER A 1 93 ? 5.118 -18.970 11.488 1.00 36.19 93 SER A C 1
ATOM 756 O O . SER A 1 93 ? 3.986 -18.537 11.292 1.00 36.19 93 SER A O 1
ATOM 758 N N . LYS A 1 94 ? 5.439 -20.240 11.224 1.00 37.28 94 LYS A N 1
ATOM 759 C CA . LYS A 1 94 ? 4.459 -21.289 10.951 1.00 37.28 94 LYS A CA 1
ATOM 760 C C . LYS A 1 94 ? 3.663 -21.515 12.233 1.00 37.28 94 LYS A C 1
ATOM 762 O O . LYS A 1 94 ? 4.226 -21.926 13.247 1.00 37.28 94 LYS A O 1
ATOM 767 N N . SER A 1 95 ? 2.361 -21.240 12.195 1.00 34.94 95 SER A N 1
ATOM 768 C CA . SER A 1 95 ? 1.450 -21.608 13.275 1.00 34.94 95 SER A CA 1
ATOM 769 C C . SER A 1 95 ? 1.433 -23.130 13.440 1.00 34.94 95 SER A C 1
ATOM 771 O O . SER A 1 95 ? 1.291 -23.868 12.466 1.00 34.94 95 SER A O 1
ATOM 773 N N . SER A 1 96 ? 1.578 -23.570 14.684 1.00 36.53 96 SER A N 1
ATOM 774 C CA . SER A 1 96 ? 1.664 -24.951 15.151 1.00 36.53 96 SER A CA 1
ATOM 775 C C . SER A 1 96 ? 0.687 -25.941 14.504 1.00 36.53 96 SER A C 1
ATOM 777 O O . SER A 1 96 ? -0.517 -25.872 14.734 1.00 36.53 96 SER A O 1
ATOM 779 N N . PHE A 1 97 ? 1.235 -26.982 13.877 1.00 36.84 97 PHE A N 1
ATOM 780 C CA . PHE A 1 97 ? 0.696 -28.337 13.991 1.00 36.84 97 PHE A CA 1
ATOM 781 C C . PHE A 1 97 ? 1.814 -29.233 14.536 1.00 36.84 97 PHE A C 1
ATOM 783 O O . PHE A 1 97 ? 2.884 -29.354 13.945 1.00 36.84 97 PHE A O 1
ATOM 790 N N . LYS A 1 98 ? 1.595 -29.772 15.739 1.00 36.41 98 LYS A N 1
ATOM 791 C CA . LYS A 1 98 ? 2.534 -30.631 16.472 1.00 36.41 98 LYS A CA 1
ATOM 792 C C . LYS A 1 98 ? 2.611 -32.014 15.821 1.00 36.41 98 LYS A C 1
ATOM 794 O O . LYS A 1 98 ? 1.573 -32.654 15.705 1.00 36.41 98 LYS A O 1
ATOM 799 N N . GLN A 1 99 ? 3.821 -32.535 15.594 1.00 31.03 99 GLN A N 1
ATOM 800 C CA . GLN A 1 99 ? 4.115 -33.952 15.844 1.00 31.03 99 GLN A CA 1
ATOM 801 C C . GLN A 1 99 ? 5.601 -34.177 16.201 1.00 31.03 99 GLN A C 1
ATOM 803 O O . GLN A 1 99 ? 6.481 -33.460 15.739 1.00 31.03 99 GLN A O 1
ATOM 808 N N . MET A 1 100 ? 5.809 -35.126 17.118 1.00 35.69 100 MET A N 1
ATOM 809 C CA . MET A 1 100 ? 6.982 -35.442 17.958 1.00 35.69 100 MET A CA 1
ATOM 810 C C . MET A 1 100 ? 8.275 -35.891 17.228 1.00 35.69 100 MET A C 1
ATOM 812 O O . MET A 1 100 ? 8.214 -36.262 16.058 1.00 35.69 100 MET A O 1
ATOM 816 N N . PRO A 1 101 ? 9.436 -35.916 17.928 1.00 31.39 101 PRO A N 1
ATOM 817 C CA . PRO A 1 101 ? 10.763 -36.112 17.345 1.00 31.39 1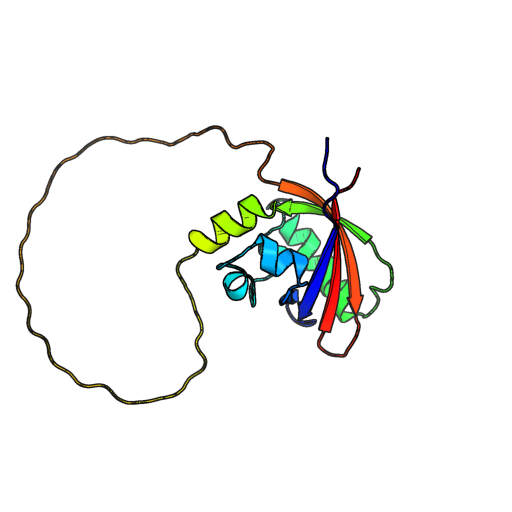01 PRO A CA 1
ATOM 818 C C . PRO A 1 101 ? 11.182 -37.588 17.256 1.00 31.39 101 PRO A C 1
ATOM 820 O O . PRO A 1 101 ? 10.922 -38.372 18.166 1.00 31.39 101 PRO A O 1
ATOM 823 N N . SER A 1 102 ? 11.929 -37.936 16.205 1.00 31.72 102 SER A N 1
ATOM 824 C CA . SER A 1 102 ? 12.723 -39.168 16.142 1.00 31.72 102 SER A CA 1
ATOM 825 C C . SER A 1 102 ? 14.202 -38.799 16.128 1.00 31.72 102 SER A C 1
ATOM 827 O O . SER A 1 102 ? 14.696 -38.185 15.184 1.00 31.72 102 SER A O 1
ATOM 829 N N . GLN A 1 103 ? 14.883 -39.138 17.219 1.00 31.64 103 GLN A N 1
ATOM 830 C CA . GLN A 1 103 ? 16.307 -38.932 17.443 1.00 31.64 103 GLN A CA 1
ATOM 831 C C . GLN A 1 103 ? 17.130 -39.981 16.690 1.00 31.64 103 GLN A C 1
ATOM 833 O O . GLN A 1 103 ? 16.909 -41.168 16.909 1.00 31.64 103 GLN A O 1
ATOM 838 N N . TYR A 1 104 ? 18.113 -39.556 15.891 1.00 29.25 104 TYR A N 1
ATOM 839 C CA . TYR A 1 104 ? 19.364 -40.301 15.699 1.00 29.25 104 TYR A CA 1
ATOM 840 C C . TYR A 1 104 ? 20.421 -39.435 14.984 1.00 29.25 104 TYR A C 1
ATOM 842 O O . TYR A 1 104 ? 20.235 -39.051 13.833 1.00 29.25 104 TYR A O 1
ATOM 850 N N . SER A 1 105 ? 21.538 -39.161 15.663 1.00 36.25 105 SER A N 1
ATOM 851 C CA . SER A 1 105 ? 22.834 -38.785 15.069 1.00 36.25 105 SER A CA 1
ATOM 852 C C . SER A 1 105 ? 23.841 -39.864 15.482 1.00 36.25 105 SER A C 1
ATOM 854 O O . SER A 1 105 ? 23.670 -40.456 16.551 1.00 36.25 105 SER A O 1
ATOM 856 N N . PRO A 1 106 ? 24.912 -40.105 14.707 1.00 39.22 106 PRO A N 1
ATOM 857 C CA . PRO A 1 106 ? 26.167 -39.457 15.089 1.00 39.22 106 PRO A CA 1
ATOM 858 C C . PRO A 1 106 ? 27.050 -38.991 13.916 1.00 39.22 106 PRO A C 1
ATOM 860 O O . PRO A 1 106 ? 26.841 -39.298 12.748 1.00 39.22 106 PRO A O 1
ATOM 863 N N . ALA A 1 107 ? 28.025 -38.178 14.316 1.00 30.47 107 ALA A N 1
ATOM 864 C CA . ALA A 1 107 ? 28.912 -37.311 13.558 1.00 30.47 107 ALA A CA 1
ATOM 865 C C . ALA A 1 107 ? 29.961 -38.000 12.669 1.00 30.47 107 ALA A C 1
ATOM 867 O O . ALA A 1 107 ? 30.324 -39.154 12.884 1.00 30.47 107 ALA A O 1
ATOM 868 N N . SER A 1 108 ? 30.581 -37.209 11.785 1.00 34.53 108 SER A N 1
ATOM 869 C CA . SER A 1 108 ? 32.031 -37.269 11.557 1.00 34.53 108 SER A CA 1
ATOM 870 C C . SER A 1 108 ? 32.589 -35.922 11.096 1.00 34.53 108 SER A C 1
ATOM 872 O O . SER A 1 108 ? 32.070 -35.267 10.197 1.00 34.53 108 SER A O 1
ATOM 874 N N . SER A 1 109 ? 33.638 -35.521 11.802 1.00 34.44 109 SER A N 1
ATOM 875 C CA . SER A 1 109 ? 34.393 -34.277 11.737 1.00 34.44 109 SER A CA 1
ATOM 876 C C . SER A 1 109 ? 35.291 -34.198 10.505 1.00 34.44 109 SER A C 1
ATOM 878 O O . SER A 1 109 ? 35.916 -35.193 10.153 1.00 34.44 109 SER A O 1
ATOM 880 N N . THR A 1 110 ? 35.521 -33.002 9.957 1.00 33.97 110 THR A N 1
ATOM 881 C CA . THR A 1 110 ? 36.849 -32.644 9.422 1.00 33.97 110 THR A CA 1
ATOM 882 C C . THR A 1 110 ? 37.070 -31.135 9.534 1.00 33.97 110 THR A C 1
ATOM 884 O O . THR A 1 110 ? 36.281 -30.332 9.047 1.00 33.97 110 THR A O 1
ATOM 887 N N . MET A 1 111 ? 38.145 -30.773 10.233 1.00 33.50 111 MET A N 1
ATOM 888 C CA . MET A 1 111 ? 38.668 -29.421 10.423 1.00 33.50 111 MET A CA 1
ATOM 889 C C . MET A 1 111 ? 39.620 -29.076 9.277 1.00 33.50 111 MET A C 1
ATOM 891 O O . MET A 1 111 ? 40.562 -29.828 9.034 1.00 33.50 111 MET A O 1
ATOM 895 N N . THR A 1 112 ? 39.451 -27.923 8.627 1.00 33.59 112 THR A N 1
ATOM 896 C CA . THR A 1 112 ? 40.546 -27.243 7.913 1.00 33.59 112 THR A CA 1
ATOM 897 C C . THR A 1 112 ? 40.284 -25.731 7.864 1.00 33.59 112 THR A C 1
ATOM 899 O O . THR A 1 112 ? 39.290 -25.283 7.306 1.00 33.59 112 THR A O 1
ATOM 902 N N . SER A 1 113 ? 41.202 -24.964 8.450 1.00 30.05 113 SER A N 1
ATOM 903 C CA . SER A 1 113 ? 41.445 -23.518 8.281 1.00 30.05 113 SER A CA 1
ATOM 904 C C . SER A 1 113 ? 42.955 -23.362 8.010 1.00 30.05 113 SER A C 1
ATOM 906 O O . SER A 1 113 ? 43.676 -24.321 8.302 1.00 30.05 113 SER A O 1
ATOM 908 N N . PRO A 1 114 ? 43.501 -22.208 7.568 1.00 46.91 114 PRO A N 1
ATOM 909 C CA . PRO A 1 114 ? 42.879 -20.909 7.276 1.00 46.91 114 PRO A CA 1
ATOM 910 C C . PRO A 1 114 ? 43.261 -20.355 5.879 1.00 46.91 114 PRO A C 1
ATOM 912 O O . PRO A 1 114 ? 44.155 -20.873 5.223 1.00 46.91 114 PRO A O 1
ATOM 915 N N . ASN A 1 115 ? 42.653 -19.242 5.452 1.00 30.08 115 ASN A N 1
ATOM 916 C CA . ASN A 1 115 ? 43.402 -18.199 4.739 1.00 30.08 115 ASN A CA 1
ATOM 917 C C . ASN A 1 115 ? 42.773 -16.818 4.959 1.00 30.08 115 ASN A C 1
ATOM 919 O O . ASN A 1 115 ? 41.558 -16.640 4.915 1.00 30.08 115 ASN A O 1
ATOM 923 N N . PHE A 1 116 ? 43.656 -15.873 5.265 1.00 31.20 116 PHE A N 1
ATOM 924 C CA . PHE A 1 116 ? 43.410 -14.492 5.662 1.00 31.20 116 PHE A CA 1
ATOM 925 C C . PHE A 1 116 ? 43.434 -13.564 4.436 1.00 31.20 116 PHE A C 1
ATOM 927 O O . PHE A 1 116 ? 44.075 -13.875 3.433 1.00 31.20 116 PHE A O 1
ATOM 934 N N . THR A 1 117 ? 42.832 -12.378 4.594 1.00 27.59 117 THR A N 1
ATOM 935 C CA . THR A 1 117 ? 42.808 -11.214 3.676 1.00 27.59 117 THR A CA 1
ATOM 936 C C . THR A 1 117 ? 41.990 -11.409 2.392 1.00 27.59 117 THR A C 1
ATOM 938 O O . THR A 1 117 ? 42.340 -12.165 1.501 1.00 27.59 117 THR A O 1
ATOM 941 N N . THR A 1 118 ? 40.894 -10.680 2.186 1.00 28.84 118 THR A N 1
ATOM 942 C CA . THR A 1 118 ? 40.945 -9.229 1.964 1.00 28.84 118 THR A CA 1
ATOM 943 C C . THR A 1 118 ? 39.605 -8.582 2.309 1.00 28.84 118 THR A C 1
ATOM 945 O O . THR A 1 118 ? 38.551 -9.014 1.852 1.00 28.84 118 THR A O 1
ATOM 948 N N . THR A 1 119 ? 39.667 -7.513 3.101 1.00 34.56 119 THR A N 1
ATOM 949 C CA . THR A 1 119 ? 38.634 -6.487 3.221 1.00 34.56 119 THR A CA 1
ATOM 950 C C . THR A 1 119 ? 38.216 -6.027 1.828 1.00 34.56 119 THR A C 1
ATOM 952 O O . THR A 1 119 ? 38.959 -5.316 1.159 1.00 34.56 119 THR A O 1
ATOM 955 N N . THR A 1 120 ? 37.021 -6.396 1.385 1.00 30.56 120 THR A N 1
ATOM 956 C CA . THR A 1 120 ? 36.343 -5.663 0.317 1.00 30.56 120 THR A CA 1
ATOM 957 C C . THR A 1 120 ? 35.095 -5.058 0.921 1.00 30.56 120 THR A C 1
ATOM 959 O O . THR A 1 120 ? 34.017 -5.645 0.966 1.00 30.56 120 THR A O 1
ATOM 962 N N . THR A 1 121 ? 35.281 -3.850 1.443 1.00 38.34 121 THR A N 1
ATOM 963 C CA . THR A 1 121 ? 34.254 -2.818 1.427 1.00 38.34 121 THR A CA 1
ATOM 964 C C . THR A 1 121 ? 33.686 -2.758 0.012 1.00 38.34 121 THR A C 1
ATOM 966 O O . THR A 1 121 ? 34.252 -2.100 -0.860 1.00 38.34 121 THR A O 1
ATOM 969 N N . ASN A 1 122 ? 32.581 -3.463 -0.233 1.00 33.91 122 ASN A N 1
ATOM 970 C CA . ASN A 1 122 ? 31.765 -3.233 -1.416 1.00 33.91 122 ASN A CA 1
ATOM 971 C C . ASN A 1 122 ? 31.002 -1.925 -1.203 1.00 33.91 122 ASN A C 1
ATOM 973 O O . ASN A 1 122 ? 29.801 -1.891 -0.942 1.00 33.91 122 ASN A O 1
ATOM 977 N N . THR A 1 123 ? 31.743 -0.826 -1.318 1.00 44.34 123 THR A N 1
ATOM 978 C CA . THR A 1 123 ? 31.217 0.481 -1.687 1.00 44.34 123 THR A CA 1
ATOM 979 C C . THR A 1 123 ? 30.856 0.399 -3.168 1.00 44.34 123 THR A C 1
ATOM 981 O O . THR A 1 123 ? 31.556 0.917 -4.032 1.00 44.34 123 THR A O 1
ATOM 984 N N . THR A 1 124 ? 29.790 -0.331 -3.489 1.00 42.75 124 THR A N 1
ATOM 985 C CA . THR A 1 124 ? 29.237 -0.376 -4.842 1.00 42.75 124 THR A CA 1
ATOM 986 C C . THR A 1 124 ? 28.107 0.641 -4.888 1.00 42.75 124 THR A C 1
ATOM 988 O O . THR A 1 124 ? 26.993 0.349 -4.467 1.00 42.75 124 THR A O 1
ATOM 991 N N . SER A 1 125 ? 28.454 1.870 -5.287 1.00 46.47 125 SER A N 1
ATOM 992 C CA . SER A 1 125 ? 27.572 2.888 -5.886 1.00 46.47 125 SER A CA 1
ATOM 993 C C . SER A 1 125 ? 26.067 2.663 -5.649 1.00 46.47 125 SER A C 1
ATOM 995 O O . SER A 1 125 ? 25.391 2.057 -6.485 1.00 46.47 125 SER A O 1
ATOM 997 N N . ARG A 1 126 ? 25.535 3.112 -4.502 1.00 45.84 126 ARG A N 1
ATOM 998 C CA . ARG A 1 126 ? 24.099 2.999 -4.207 1.00 45.84 126 ARG A CA 1
ATOM 999 C C . ARG A 1 126 ? 23.312 3.909 -5.148 1.00 45.84 126 ARG A C 1
ATOM 1001 O O . ARG A 1 126 ? 23.398 5.130 -5.078 1.00 45.84 126 ARG A O 1
ATOM 1008 N N . SER A 1 127 ? 22.613 3.246 -6.056 1.00 48.59 127 SER A N 1
ATOM 1009 C CA . SER A 1 127 ? 21.763 3.759 -7.120 1.00 48.59 127 SER A CA 1
ATOM 1010 C C . SER A 1 127 ? 20.649 4.664 -6.598 1.00 48.59 127 SER A C 1
ATOM 1012 O O . SER A 1 127 ? 19.923 4.268 -5.687 1.00 48.59 127 SER A O 1
ATOM 1014 N N . ASN A 1 128 ? 20.414 5.786 -7.280 1.00 55.81 128 ASN A N 1
ATOM 1015 C CA . ASN A 1 128 ? 19.174 6.570 -7.173 1.00 55.81 128 ASN A CA 1
ATOM 1016 C C . ASN A 1 128 ? 17.899 5.765 -7.530 1.00 55.81 128 ASN A C 1
ATOM 1018 O O . ASN A 1 128 ? 16.802 6.289 -7.399 1.00 55.81 128 ASN A O 1
ATOM 1022 N N . ASP A 1 129 ? 18.026 4.498 -7.942 1.00 72.62 129 ASP A N 1
ATOM 1023 C CA . ASP A 1 129 ? 16.935 3.661 -8.458 1.00 72.62 129 ASP A CA 1
ATOM 1024 C C . ASP A 1 129 ? 16.307 2.715 -7.409 1.00 72.62 129 ASP A C 1
ATOM 1026 O O . ASP A 1 129 ? 15.452 1.890 -7.743 1.00 72.62 129 ASP A O 1
ATOM 1030 N N . GLU A 1 130 ? 16.751 2.748 -6.144 1.00 90.12 130 GLU A N 1
ATOM 1031 C CA . GLU A 1 130 ? 16.242 1.823 -5.114 1.00 90.12 130 GLU A CA 1
ATOM 1032 C C . GLU A 1 130 ? 14.822 2.197 -4.642 1.00 90.12 130 GLU A C 1
ATOM 1034 O O . GLU A 1 130 ? 14.009 1.314 -4.322 1.00 90.12 130 GLU A O 1
ATOM 1039 N N . TYR A 1 131 ? 14.535 3.499 -4.633 1.00 91.50 131 TYR A N 1
ATOM 1040 C CA . TYR A 1 131 ? 13.275 4.099 -4.213 1.00 91.50 131 TYR A CA 1
ATOM 1041 C C . TYR A 1 131 ? 12.677 4.904 -5.365 1.00 91.50 131 TYR A C 1
ATOM 1043 O O . TYR A 1 131 ? 13.395 5.477 -6.179 1.00 91.50 131 TYR A O 1
ATOM 1051 N N . MET A 1 132 ? 11.354 4.950 -5.424 1.00 91.69 132 MET A N 1
ATOM 1052 C CA . MET A 1 132 ? 10.595 5.798 -6.333 1.00 91.69 132 MET A CA 1
ATOM 1053 C C . MET A 1 132 ? 9.532 6.563 -5.552 1.00 91.69 132 MET A C 1
ATOM 1055 O O . MET A 1 132 ? 9.065 6.102 -4.510 1.00 91.69 132 MET A O 1
ATOM 1059 N N . VAL A 1 133 ? 9.140 7.725 -6.065 1.00 92.00 133 VAL A N 1
ATOM 1060 C CA . VAL A 1 133 ? 8.034 8.490 -5.491 1.00 92.00 133 VAL A CA 1
ATOM 1061 C C . VAL A 1 133 ? 6.718 7.812 -5.861 1.00 92.00 133 VAL A C 1
ATOM 1063 O O . VAL A 1 133 ? 6.435 7.575 -7.038 1.00 92.00 133 VAL A O 1
ATOM 1066 N N . MET A 1 134 ? 5.919 7.494 -4.848 1.00 92.19 134 MET A N 1
ATOM 1067 C CA . MET A 1 134 ? 4.604 6.888 -4.996 1.00 92.19 134 MET A CA 1
ATOM 1068 C C . MET A 1 134 ? 3.563 7.652 -4.199 1.00 92.19 134 MET A C 1
ATOM 1070 O O . MET A 1 134 ? 3.761 7.970 -3.026 1.00 92.19 134 MET A O 1
ATOM 1074 N N . ASP A 1 135 ? 2.426 7.862 -4.841 1.00 93.00 135 ASP A N 1
ATOM 1075 C CA . ASP A 1 135 ? 1.193 8.292 -4.215 1.00 93.00 135 ASP A CA 1
ATOM 1076 C C . ASP A 1 135 ? 0.441 7.057 -3.720 1.00 93.00 135 ASP A C 1
ATOM 1078 O O . ASP A 1 135 ? 0.099 6.156 -4.495 1.00 93.00 135 ASP A O 1
ATOM 1082 N N . VAL A 1 136 ? 0.204 7.009 -2.410 1.00 92.50 136 VAL A N 1
ATOM 1083 C CA . VAL A 1 136 ? -0.503 5.919 -1.743 1.00 92.50 136 VAL A CA 1
ATOM 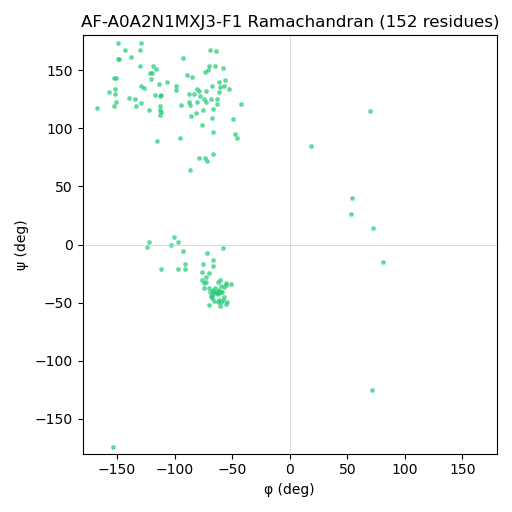1084 C C . VAL A 1 136 ? -1.836 6.421 -1.213 1.00 92.50 136 VAL A C 1
ATOM 1086 O O . VAL A 1 136 ? -1.887 7.268 -0.323 1.00 92.50 136 VAL A O 1
ATOM 1089 N N . GLY A 1 137 ? -2.928 5.885 -1.749 1.00 91.56 137 GLY A N 1
ATOM 1090 C CA . GLY A 1 137 ? -4.276 6.107 -1.231 1.00 91.56 137 GLY A CA 1
ATOM 1091 C C . GLY A 1 137 ? -4.706 4.942 -0.350 1.00 91.56 137 GLY A C 1
ATOM 1092 O O . GLY A 1 137 ? -4.574 3.794 -0.763 1.00 91.56 137 GLY A O 1
ATOM 1093 N N . MET A 1 138 ? -5.252 5.210 0.835 1.00 92.06 138 MET A N 1
ATOM 1094 C CA . MET A 1 138 ? -5.772 4.168 1.728 1.00 92.06 138 MET A CA 1
ATOM 1095 C C . MET A 1 138 ? -7.255 4.370 2.018 1.00 92.06 138 MET A C 1
ATOM 1097 O O . MET A 1 138 ? -7.716 5.499 2.183 1.00 92.06 138 MET A O 1
ATOM 1101 N N . ASN A 1 139 ? -7.996 3.265 2.093 1.00 91.19 139 ASN A N 1
ATOM 1102 C CA . ASN A 1 139 ? -9.404 3.256 2.463 1.00 91.19 139 ASN A CA 1
ATOM 1103 C C . ASN A 1 139 ? -9.712 2.072 3.388 1.00 91.19 139 ASN A C 1
ATOM 1105 O O . ASN A 1 139 ? -9.425 0.922 3.056 1.00 91.19 139 ASN A O 1
ATOM 1109 N N . VAL A 1 140 ? -10.301 2.341 4.553 1.00 90.44 140 VAL A N 1
ATOM 1110 C CA . VAL A 1 140 ? -10.747 1.291 5.478 1.00 90.44 140 VAL A CA 1
ATOM 1111 C C . VAL A 1 140 ? -12.045 0.680 4.946 1.00 90.44 140 VAL A C 1
ATOM 1113 O O . VAL A 1 140 ? -13.120 1.257 5.087 1.00 90.44 140 VAL A O 1
ATOM 1116 N N . VAL A 1 141 ? -11.951 -0.508 4.346 1.00 89.62 141 VAL A N 1
ATOM 1117 C CA . VAL A 1 141 ? -13.092 -1.174 3.687 1.00 89.62 141 VAL A CA 1
ATOM 1118 C C . VAL A 1 141 ? -13.869 -2.105 4.618 1.00 89.62 141 VAL A C 1
ATOM 1120 O O . VAL A 1 141 ? -15.025 -2.423 4.349 1.00 8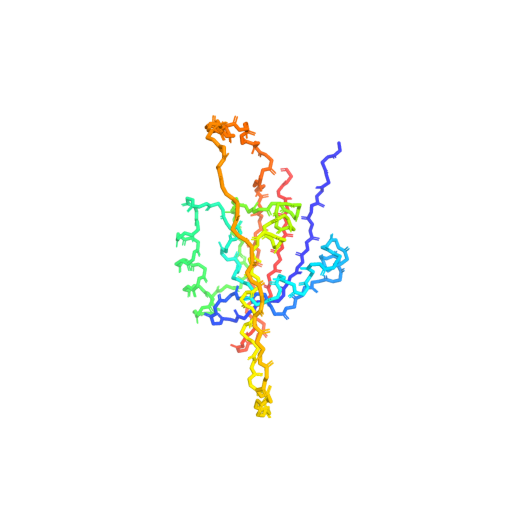9.62 141 VAL A O 1
ATOM 1123 N N . SER A 1 142 ? -13.260 -2.558 5.717 1.00 88.56 142 SER A N 1
ATOM 1124 C CA . SER A 1 142 ? -13.934 -3.355 6.751 1.00 88.56 142 SER A CA 1
ATOM 1125 C C . SER A 1 142 ? -13.266 -3.182 8.122 1.00 88.56 142 SER A C 1
ATOM 1127 O O . SER A 1 142 ? -12.379 -2.345 8.286 1.00 88.56 142 SER A O 1
ATOM 1129 N N . GLN A 1 143 ? -13.703 -3.948 9.130 1.00 85.56 143 GLN A N 1
ATOM 1130 C CA . GLN A 1 143 ? -13.156 -3.849 10.489 1.00 85.56 143 GLN A CA 1
ATOM 1131 C C . GLN A 1 143 ? -11.666 -4.190 10.563 1.00 85.56 143 GLN A C 1
ATOM 1133 O O . GLN A 1 143 ? -10.973 -3.544 11.336 1.00 85.56 143 GLN A O 1
ATOM 1138 N N . ASP A 1 144 ? -11.174 -5.098 9.718 1.00 91.88 144 ASP A N 1
ATOM 1139 C CA . ASP A 1 144 ? -9.793 -5.594 9.790 1.00 91.88 144 ASP A CA 1
ATOM 1140 C C . ASP A 1 144 ? -8.998 -5.385 8.496 1.00 91.88 144 ASP A C 1
ATOM 1142 O O . ASP A 1 144 ? -7.835 -5.781 8.423 1.00 91.88 144 ASP A O 1
ATOM 1146 N N . ILE A 1 145 ? -9.597 -4.754 7.478 1.00 93.94 145 ILE A N 1
ATOM 1147 C CA . ILE A 1 145 ? -9.002 -4.630 6.142 1.00 93.94 145 ILE A CA 1
ATOM 1148 C C . ILE A 1 145 ? -8.947 -3.176 5.682 1.00 93.94 145 ILE A C 1
ATOM 1150 O O . ILE A 1 145 ? -9.938 -2.441 5.738 1.00 93.94 145 ILE A O 1
ATOM 1154 N N . VAL A 1 146 ? -7.791 -2.810 5.138 1.00 94.12 146 VAL A N 1
ATOM 1155 C CA . VAL A 1 146 ? -7.520 -1.544 4.460 1.00 94.12 146 VAL A CA 1
ATOM 1156 C C . VAL A 1 146 ? -7.176 -1.836 3.005 1.00 94.12 146 VAL A C 1
ATOM 1158 O O . VAL A 1 146 ? -6.320 -2.665 2.716 1.00 94.12 146 VAL A O 1
ATOM 1161 N N . LEU A 1 147 ? -7.838 -1.152 2.082 1.00 94.31 147 LEU A N 1
ATOM 1162 C CA . LEU A 1 147 ? -7.486 -1.146 0.671 1.00 94.31 147 LEU A CA 1
ATOM 1163 C C . LEU A 1 147 ? -6.451 -0.049 0.426 1.00 94.31 147 LEU A C 1
ATOM 1165 O O . LEU A 1 147 ? -6.718 1.115 0.720 1.00 94.31 147 LEU A O 1
ATOM 1169 N N . ALA A 1 148 ? -5.291 -0.422 -0.109 1.00 94.50 148 ALA A N 1
ATOM 1170 C CA . ALA A 1 148 ? -4.225 0.499 -0.475 1.00 94.50 148 ALA A CA 1
ATOM 1171 C C . ALA A 1 148 ? -4.051 0.531 -1.999 1.00 94.50 148 ALA A C 1
ATOM 1173 O O . ALA A 1 148 ? -3.887 -0.514 -2.634 1.00 94.50 148 ALA A O 1
ATOM 1174 N N . PHE A 1 149 ? -4.072 1.730 -2.573 1.00 94.12 149 PHE A N 1
ATOM 1175 C CA . PHE A 1 149 ? -3.783 2.014 -3.975 1.00 94.12 149 PHE A CA 1
ATOM 1176 C C . PHE A 1 149 ? -2.427 2.687 -4.083 1.00 94.12 149 PHE A C 1
ATOM 1178 O O . PHE A 1 149 ? -2.101 3.550 -3.277 1.00 94.12 149 PHE A O 1
ATOM 1185 N N . PHE A 1 150 ? -1.672 2.310 -5.099 1.00 94.12 150 PHE A N 1
ATOM 1186 C CA . PHE A 1 150 ? -0.290 2.697 -5.302 1.00 94.12 150 PHE A CA 1
ATOM 1187 C C . PHE A 1 150 ? -0.144 3.235 -6.716 1.00 94.12 150 PHE A C 1
ATOM 1189 O O . PHE A 1 150 ? -0.433 2.508 -7.666 1.00 94.12 150 PHE A O 1
ATOM 1196 N N . HIS A 1 151 ? 0.312 4.475 -6.857 1.00 92.44 151 HIS A N 1
ATOM 1197 C CA . HIS A 1 151 ? 0.503 5.115 -8.153 1.00 92.44 151 HIS A CA 1
ATOM 1198 C C . HIS A 1 151 ? 1.862 5.818 -8.200 1.00 92.44 151 HIS A C 1
ATOM 1200 O O . HIS A 1 151 ? 2.163 6.636 -7.337 1.00 92.44 151 HIS A O 1
ATOM 1206 N N . SER A 1 152 ? 2.705 5.517 -9.188 1.00 89.19 152 SER A N 1
ATOM 1207 C CA . SER A 1 152 ? 3.925 6.301 -9.411 1.00 89.19 152 SER A CA 1
ATOM 1208 C C . SER A 1 152 ? 3.545 7.660 -10.005 1.00 89.19 152 SER A C 1
ATOM 1210 O O . SER A 1 152 ? 2.911 7.696 -11.065 1.00 89.19 152 SER A O 1
ATOM 1212 N N . GLY A 1 153 ? 3.921 8.758 -9.346 1.00 69.25 153 GLY A N 1
ATOM 1213 C CA . GLY A 1 153 ? 3.727 10.110 -9.880 1.00 69.25 153 GLY A CA 1
ATOM 1214 C C . GLY A 1 153 ? 4.385 10.265 -11.259 1.00 69.25 153 GLY A C 1
ATOM 1215 O O . GLY A 1 153 ? 5.436 9.670 -11.507 1.00 69.25 153 GLY A O 1
ATOM 1216 N N . ILE A 1 154 ? 3.729 10.998 -12.166 1.00 54.69 154 ILE A N 1
ATOM 1217 C CA . ILE A 1 154 ? 4.249 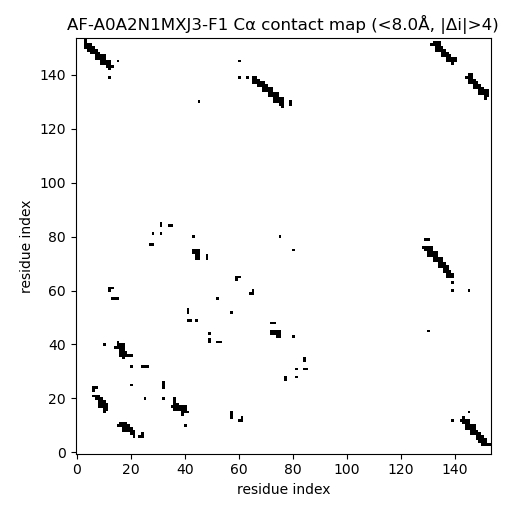11.340 -13.506 1.00 54.69 154 ILE A CA 1
ATOM 1218 C C . ILE A 1 154 ? 5.241 12.495 -13.397 1.00 54.69 154 ILE A C 1
ATOM 1220 O O . ILE A 1 154 ? 4.918 13.461 -12.670 1.00 54.69 154 ILE A O 1
#

Nearest PDB structures (foldseek):
  5sy5-assembly4_A  TM=6.830E-01  e=3.798E-04  Mus musculus
  4zph-assembly1_A  TM=6.662E-01  e=3.341E-03  Mus musculus
  8q5f-assembly1_B  TM=6.502E-01  e=4.193E-01  Arabidopsis thaliana
  7a6p-assembly1_B  TM=6.471E-01  e=6.798E-01  Pseudomonas putida KT2440

InterPro domains:
  IPR000014 PAS domain [PS50112] (18-64)
  IPR000014 PAS domain [cd00130] (15-51)
  IPR035965 PAS domain superfamily [SSF55785] (15-66)

Sequence (154 aa):
MTFSICFWALLSQKDLCFVYLSPWLSKTLGSEDDLLLGTSFFDYFHPQEREMARHDLSEFVKKKTLSCSVTTCQYNTIQTIRKKLQQTPVSSSKSSFKQMPSQYSPASSTMTSPNFTTTTTNTTSRSNDEYMVMDVGMNVVSQDIVLAFFHSGI

Secondary structure (DSSP, 8-state):
-PPPPEEEEEEETTT-BEEEE-HHHHHHHGGGHHHHTTSBGGGGB-HHHHHHHHHHHHHHHHTT--SS-EEEEEEE-HHHHHHHHHHS---------------------------------------TTSEEEEEEEEEE-SSSEEEEEEEE--

Mean predicted aligned error: 13.05 Å

Radius of gyration: 20.6 Å; Cα contacts (8 Å, |Δi|>4): 201; chains: 1; bounding box: 57×52×40 Å

Solvent-accessible surface area (backbone atoms only — not comparable to full-atom values): 9550 Å² total; per-residue (Å²): 136,87,78,77,49,74,52,46,34,35,22,31,49,89,71,38,19,30,74,43,67,31,73,68,55,34,66,71,51,48,90,50,36,74,65,50,46,69,38,49,63,56,77,43,34,41,80,89,52,23,63,60,50,50,55,53,51,53,53,34,53,74,68,64,66,32,68,86,48,69,46,77,44,50,30,47,30,72,69,45,50,53,55,51,54,74,68,51,78,84,80,72,81,71,79,88,79,90,79,84,89,84,90,82,84,86,89,85,88,84,88,86,85,88,87,81,88,77,94,71,82,79,80,67,79,84,61,86,72,50,48,41,60,30,38,36,34,42,32,68,78,52,94,56,33,25,42,38,38,40,33,41,72,130

=== Feature glossary ===
Key to the feature types in this record:

— What the protein is —

Primary structure: the covalent order of the twenty standard amino acids along the backbone. Two proteins with the same sequence will (almost always) fold to the same structure; two with 30% identity often share a fold but not the details.

Database cross-references. InterPro integrates a dozen domain/family signature databases into unified entries with residue-range hits. GO terms attach function/process/location labels with evidence codes. CATH codes position the fold in a four-level structural taxonomy. Organism is the NCBI-taxonomy species name.

— Where its atoms are —

The mmCIF block holds the 3D Cartesian coordinates of each backbone atom (N, Cα, C, O) in ångströms. mmCIF is the PDB's canonical archive format — a tagged-loop text representation of the atomic model.

Six rendered views show the 3D structure from the faces of a cube — i.e. along ±x, ±y, ±z. Rendering representation is drawn randomly per 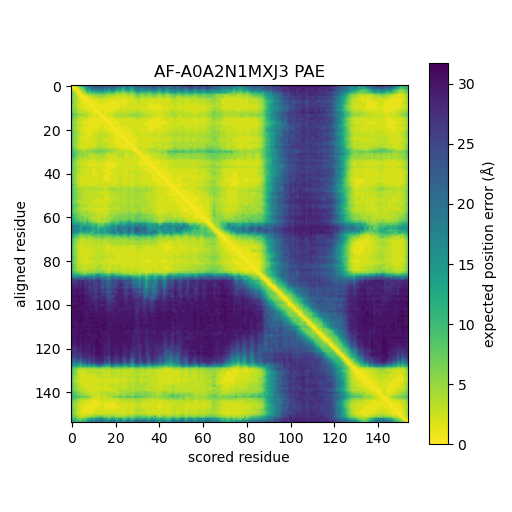protein from cartoon (secondary-structure ribbons), sticks (backbone bonds), or molecular surface; coloring is either N→C rainbow (blue at the N-terminus through red at the C-terminus) or one color per chain.

— Local backbone conformation —

DSSP 8-state secondary structure assigns each residue one of H (α-helix), G (3₁₀-helix), I (π-helix), E (extended β-strand), B (isolated β-bridge), T (hydrogen-bonded turn), S (bend), or '-' (coil). The assignment is computed from backbone hydrogen-bond geometry via the Kabsch–Sander algorithm.

P-SEA three-state annotation labels each residue as helix, strand, or coil based purely on the geometry of the Cα trace. It serves as a fallback when the full backbone (and thus DSSP) is unavailable.

The φ/ψ torsion pair specifies the backbone conformation at each residue. φ rotates about the N–Cα bond, ψ about the Cα–C bond. Steric clashes forbid most of the (φ, ψ) plane — the allowed regions (α-helix basin, β-sheet basin, left-handed helix) are the Ramachandran-allowed regions.

— Global shape and packing —

The geometric summary reports three shape descriptors. Rg (radius of gyration) measures how spread out the Cα atoms are about their centre of mass; compact globular proteins have small Rg, elongated or unfolded ones large. Cα contacts (<8 Å, |i−j|>4) count long-range residue pairs in spatial proximity — high for tightly packed folds, near zero for rods or random coil. The bounding-box extents give the protein's footprint along x, y, z in Å.

Accessible surface area quantifies burial. A residue with SASA near zero is packed into the hydrophobic core; one with SASA >100 Å² sits on the surface. Computed here via the Shrake–Rupley numerical algorithm with a 1.4 Å probe.

Plot images: a contact map (which residues are close in 3D, as an N×N binary image), a Ramachandran scatter (backbone torsion angles, revealing secondary-structure composition at a glance), and — for AlphaFold structures — a PAE heatmap (pairwise prediction confidence).

— Structural neighborhood —

The Foldseek 3Di string encodes local tertiary geometry as a 20-letter alphabet — one character per residue — derived from the relative positions of nearby Cα atoms. Unlike the amino-acid sequence, 3Di is a direct function of the 3D structure, so two proteins with the same fold have similar 3Di strings even at low sequence identity.

Nearest PDB neighbors are the top structural matches found by Foldseek when searching this structure against the entire Protein Data Bank. Each hit reports a TM-score (0 to 1; >0.5 almost always implies the same fold) and an E-value. These are *structural* homologs — they may share no detectable sequence similarity.

— Confidence and disorder —

For AlphaFold models, the B-factor field carries pLDDT — the model's own estimate of local accuracy on a 0–100 scale. Regions with pLDDT<50 should be treated as essentially unmodeled; they often correspond to intrinsically disordered segments.

B-factor (Debye–Waller factor) reflects atomic displacement in the crystal lattice. It is an experimental observable (units Å²), not a prediction; low values mean the atom is pinned down, high values mean it moves or is heterogeneous across the crystal.

Predicted aligned error is AlphaFold's pairwise confidence. Unlike pLDDT (per-residue), PAE is per-residue-pair and captures whether two parts of the structure are correctly placed relative to each other. Units are ångströms of expected positional error.